Protein AF-C7DFT9-F1 (afdb_monomer_lite)

Radius of gyration: 14.97 Å; chains: 1; bounding box: 34×42×49 Å

Structure (mmCIF, N/CA/C/O backbone):
data_AF-C7DFT9-F1
#
_entry.id   AF-C7DFT9-F1
#
loop_
_atom_site.group_PDB
_atom_site.id
_atom_site.type_symbol
_atom_site.label_atom_id
_atom_site.label_alt_id
_atom_site.label_comp_id
_atom_site.label_asym_id
_atom_site.label_entity_id
_atom_site.label_seq_id
_atom_site.pdbx_PDB_ins_code
_atom_site.Cartn_x
_atom_site.Cartn_y
_atom_site.Cartn_z
_atom_site.occupancy
_atom_site.B_iso_or_equiv
_atom_site.auth_seq_id
_atom_site.auth_comp_id
_atom_site.auth_asym_id
_atom_site.auth_atom_id
_atom_site.pdbx_PDB_model_num
ATOM 1 N N . MET A 1 1 ? -1.129 -32.245 6.578 1.00 36.28 1 MET A N 1
ATOM 2 C CA . MET A 1 1 ? -0.974 -31.017 7.387 1.00 36.28 1 MET A CA 1
ATOM 3 C C . MET A 1 1 ? -1.824 -29.948 6.737 1.00 36.28 1 MET A C 1
ATOM 5 O O . MET A 1 1 ? -1.706 -29.752 5.540 1.00 36.28 1 MET A O 1
ATOM 9 N N . SER A 1 2 ? -2.771 -29.425 7.505 1.00 39.78 2 SER A N 1
ATOM 10 C CA . SER A 1 2 ? -3.946 -28.658 7.090 1.00 39.78 2 SER A CA 1
ATOM 11 C C . SER A 1 2 ? -3.629 -27.419 6.252 1.00 39.78 2 SER A C 1
ATOM 13 O O . SER A 1 2 ? -2.919 -26.523 6.709 1.00 39.78 2 SER A O 1
ATOM 15 N N . ASP A 1 3 ? -4.240 -27.376 5.071 1.00 40.53 3 ASP A N 1
ATOM 16 C CA . ASP A 1 3 ? -4.411 -26.211 4.210 1.00 40.53 3 ASP A CA 1
ATOM 17 C C . ASP A 1 3 ? -5.391 -25.237 4.886 1.00 40.53 3 ASP A C 1
ATOM 19 O O . ASP A 1 3 ? -6.599 -25.238 4.654 1.00 40.53 3 ASP A O 1
ATOM 23 N N . ALA A 1 4 ? -4.883 -24.473 5.854 1.00 43.66 4 ALA A N 1
ATOM 24 C CA . ALA A 1 4 ? -5.592 -23.322 6.386 1.00 43.66 4 ALA A CA 1
ATOM 25 C C . ALA A 1 4 ? -5.472 -22.219 5.335 1.00 43.66 4 ALA A C 1
ATOM 27 O O . ALA A 1 4 ? -4.472 -21.503 5.323 1.00 43.66 4 ALA A O 1
ATOM 28 N N . GLY A 1 5 ? -6.475 -22.156 4.449 1.00 40.53 5 GLY A N 1
ATOM 29 C CA . GLY A 1 5 ? -6.584 -21.258 3.300 1.00 40.53 5 GLY A CA 1
ATOM 30 C C . GLY A 1 5 ? -5.764 -19.987 3.465 1.00 40.53 5 GLY A C 1
ATOM 31 O O . GLY A 1 5 ? -6.136 -19.056 4.201 1.00 40.53 5 GLY A O 1
ATOM 32 N N . THR A 1 6 ? -4.607 -19.983 2.799 1.00 51.25 6 THR A N 1
ATOM 33 C CA . THR A 1 6 ? -3.818 -18.769 2.654 1.00 51.25 6 THR A CA 1
ATOM 34 C C . THR A 1 6 ? -4.755 -17.797 1.951 1.00 51.25 6 THR A C 1
ATOM 36 O O . THR A 1 6 ? -5.216 -18.110 0.860 1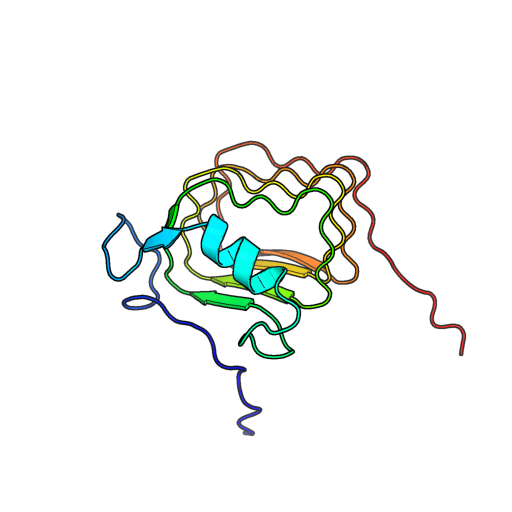.00 51.25 6 THR A O 1
ATOM 39 N N . PRO A 1 7 ? -5.132 -16.683 2.586 1.00 55.22 7 PRO A N 1
ATOM 40 C CA . PRO A 1 7 ? -6.059 -15.753 1.961 1.00 55.22 7 PRO A CA 1
ATOM 41 C C . PRO A 1 7 ? -5.492 -15.301 0.629 1.00 55.22 7 PRO A C 1
ATOM 43 O O . PRO A 1 7 ? -4.282 -15.050 0.557 1.00 55.22 7 PRO A O 1
ATOM 46 N N . ASP A 1 8 ? -6.363 -15.209 -0.372 1.00 72.69 8 ASP A N 1
ATOM 47 C CA . ASP A 1 8 ? -5.975 -14.936 -1.749 1.00 72.69 8 ASP A CA 1
ATOM 48 C C . ASP A 1 8 ? -4.999 -13.760 -1.798 1.00 72.69 8 ASP A C 1
ATOM 50 O O . ASP A 1 8 ? -5.289 -12.630 -1.396 1.00 72.69 8 ASP A O 1
ATOM 54 N N . ARG A 1 9 ? -3.766 -14.071 -2.199 1.00 82.62 9 ARG A N 1
ATOM 55 C CA . ARG A 1 9 ? -2.693 -13.097 -2.350 1.00 82.62 9 ARG A CA 1
ATOM 56 C C . ARG A 1 9 ? -2.710 -12.629 -3.790 1.00 82.62 9 ARG A C 1
ATOM 58 O O . ARG A 1 9 ? -2.404 -13.414 -4.688 1.00 82.62 9 ARG A O 1
ATOM 65 N N . ILE A 1 10 ? -2.978 -11.343 -3.987 1.00 87.44 10 ILE A N 1
ATOM 66 C CA . ILE A 1 10 ? -2.889 -10.712 -5.298 1.00 87.44 10 ILE A CA 1
ATOM 67 C C . ILE A 1 10 ? -1.417 -10.735 -5.701 1.00 87.44 10 ILE A C 1
ATOM 69 O O . ILE A 1 10 ? -0.578 -10.070 -5.090 1.00 87.44 10 ILE A O 1
ATOM 73 N N . THR A 1 11 ? -1.096 -11.568 -6.683 1.00 88.50 11 THR A N 1
ATOM 74 C CA . THR A 1 11 ? 0.256 -11.697 -7.225 1.00 88.50 11 THR A CA 1
ATOM 75 C C . THR A 1 11 ? 0.268 -11.067 -8.600 1.00 88.50 11 THR A C 1
ATOM 77 O O . THR A 1 11 ? -0.585 -11.367 -9.430 1.00 88.50 11 THR A O 1
ATOM 80 N N . VAL A 1 12 ? 1.213 -10.162 -8.795 1.00 86.00 12 VAL A N 1
ATOM 81 C CA . VAL A 1 12 ? 1.348 -9.351 -9.993 1.00 86.00 12 VAL A CA 1
ATOM 82 C C . VAL A 1 12 ? 2.588 -9.824 -10.751 1.00 86.00 12 VAL A C 1
ATOM 84 O O . VAL A 1 12 ? 3.620 -10.087 -10.128 1.00 86.00 12 VAL A O 1
ATOM 87 N N . GLY A 1 13 ? 2.479 -9.982 -12.073 1.00 84.06 13 GLY A N 1
ATOM 88 C CA . GLY A 1 13 ? 3.521 -10.614 -12.884 1.00 84.06 13 GLY A CA 1
ATOM 89 C C . GLY A 1 13 ? 3.889 -12.014 -12.373 1.00 84.06 13 GLY A C 1
ATOM 90 O O . GLY A 1 13 ? 3.023 -12.837 -12.079 1.00 84.06 13 GLY A O 1
ATOM 91 N N . ASP A 1 14 ? 5.186 -12.274 -12.233 1.00 82.25 14 ASP A N 1
ATOM 92 C CA . ASP A 1 14 ? 5.755 -13.510 -11.673 1.00 82.25 14 ASP A CA 1
ATOM 93 C C . ASP A 1 14 ? 5.871 -13.490 -10.132 1.00 82.25 14 ASP A C 1
ATOM 95 O O . ASP A 1 14 ? 6.289 -14.467 -9.501 1.00 82.25 14 ASP A O 1
ATOM 99 N N . GLY A 1 15 ? 5.499 -12.377 -9.494 1.00 81.62 15 GLY A N 1
ATOM 100 C CA . GLY A 1 15 ? 5.591 -12.204 -8.054 1.00 81.62 15 GLY A CA 1
ATOM 101 C C . GLY A 1 15 ? 7.016 -12.044 -7.511 1.00 81.62 15 GLY A C 1
ATOM 102 O O . GLY A 1 15 ? 7.192 -12.181 -6.292 1.00 81.62 15 GLY A O 1
ATOM 103 N N . VAL A 1 16 ? 8.031 -11.808 -8.348 1.00 86.31 16 VAL A N 1
ATOM 104 C CA . VAL A 1 16 ? 9.391 -11.453 -7.895 1.00 86.31 16 VAL A CA 1
ATOM 105 C C . VAL A 1 16 ? 9.499 -9.948 -7.650 1.00 86.31 16 VAL A C 1
ATOM 107 O O . VAL A 1 16 ? 8.570 -9.205 -7.945 1.00 86.31 16 VAL A O 1
ATOM 110 N N . VAL A 1 17 ? 10.599 -9.484 -7.042 1.00 84.94 17 VAL A N 1
ATOM 111 C CA . VAL A 1 17 ? 10.811 -8.032 -6.896 1.00 84.94 17 VAL A CA 1
ATOM 112 C C . VAL A 1 17 ? 11.040 -7.459 -8.293 1.00 84.94 17 VAL A C 1
ATOM 114 O O . VAL A 1 17 ? 12.019 -7.856 -8.923 1.00 84.94 17 VAL A O 1
ATOM 117 N N . PRO A 1 18 ? 10.192 -6.547 -8.788 1.00 84.44 18 PRO A N 1
ATOM 118 C CA . PRO A 1 18 ? 10.367 -6.025 -10.133 1.00 84.44 18 PRO A CA 1
ATOM 119 C C . PRO A 1 18 ? 11.581 -5.081 -10.186 1.00 84.44 18 PRO A C 1
ATOM 121 O O . PRO A 1 18 ? 11.749 -4.222 -9.314 1.00 84.44 18 PRO A O 1
ATOM 124 N N . GLU A 1 19 ? 12.432 -5.242 -11.204 1.00 84.56 19 GLU A N 1
ATOM 125 C CA . GLU A 1 19 ? 13.616 -4.394 -11.449 1.00 84.56 19 GLU A CA 1
ATOM 126 C C . GLU A 1 19 ? 13.280 -3.106 -12.214 1.00 84.56 19 GLU A C 1
ATOM 128 O O . GLU A 1 19 ? 13.892 -2.062 -11.975 1.00 84.56 19 GLU A O 1
ATOM 133 N N . ALA A 1 20 ? 12.247 -3.162 -13.059 1.00 85.38 20 ALA A N 1
ATOM 134 C CA . ALA A 1 20 ? 11.651 -2.032 -13.764 1.00 85.38 20 ALA A CA 1
ATOM 135 C C . ALA A 1 20 ? 10.120 -2.178 -13.820 1.00 85.38 20 ALA A C 1
ATOM 137 O O . ALA A 1 20 ? 9.593 -3.286 -13.697 1.00 85.38 20 ALA A O 1
ATOM 138 N N . ALA A 1 21 ? 9.414 -1.063 -14.022 1.00 86.44 21 ALA A N 1
ATOM 139 C CA . ALA A 1 21 ? 7.975 -1.079 -14.261 1.00 86.44 21 ALA A CA 1
ATOM 140 C C . ALA A 1 21 ? 7.664 -1.703 -15.629 1.00 86.44 21 ALA A C 1
ATOM 142 O O . ALA A 1 21 ? 8.254 -1.328 -16.645 1.00 86.44 21 ALA A O 1
ATOM 143 N N . THR A 1 22 ? 6.708 -2.625 -15.652 1.00 87.75 22 THR A N 1
ATOM 144 C CA . THR A 1 22 ? 6.054 -3.122 -16.864 1.00 87.75 22 THR A CA 1
ATOM 145 C C . THR A 1 22 ? 4.543 -2.957 -16.699 1.00 87.75 22 THR A C 1
ATOM 147 O O . THR A 1 22 ? 4.065 -2.908 -15.563 1.00 87.75 22 THR A O 1
ATOM 150 N N . PRO A 1 23 ? 3.758 -2.913 -17.789 1.00 85.88 23 PRO A N 1
ATOM 151 C CA . PRO A 1 23 ? 2.299 -2.837 -17.687 1.00 85.88 23 PRO A CA 1
ATOM 152 C C . PRO A 1 23 ? 1.683 -3.955 -16.833 1.00 85.88 23 PRO A C 1
ATOM 154 O O . PRO A 1 23 ? 0.664 -3.741 -16.186 1.00 85.88 23 PRO A O 1
ATOM 157 N N . ASP A 1 24 ? 2.329 -5.122 -16.798 1.00 86.19 24 ASP A N 1
ATOM 158 C CA . ASP A 1 24 ? 1.854 -6.289 -16.058 1.00 86.19 24 ASP A CA 1
ATOM 159 C C . ASP A 1 24 ? 2.192 -6.240 -14.568 1.00 86.19 24 ASP A C 1
ATOM 161 O O . ASP A 1 24 ? 1.589 -6.994 -13.810 1.00 86.19 24 ASP A O 1
ATOM 165 N N . CYS A 1 25 ? 3.153 -5.401 -14.149 1.00 90.31 25 CYS A N 1
ATOM 166 C CA . CYS A 1 25 ? 3.575 -5.264 -12.754 1.00 90.31 25 CYS A CA 1
ATOM 167 C C . CYS A 1 25 ? 3.281 -3.902 -12.120 1.00 90.31 25 CYS A C 1
ATOM 169 O O . CYS A 1 25 ? 3.363 -3.775 -10.896 1.00 90.31 25 CYS A O 1
ATOM 171 N N . GLU A 1 26 ? 2.905 -2.898 -12.913 1.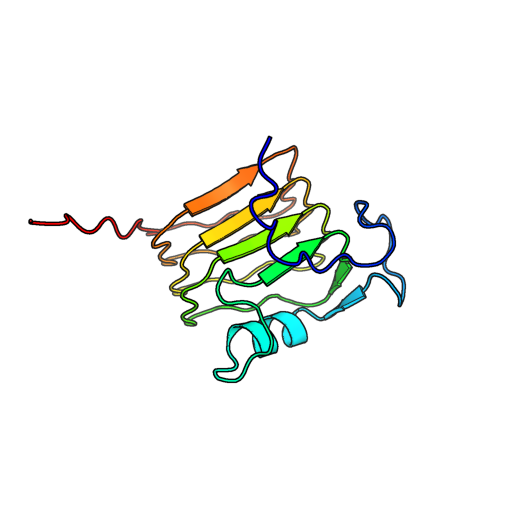00 95.25 26 GLU A N 1
ATOM 172 C CA . GLU A 1 26 ? 2.665 -1.543 -12.431 1.00 95.25 26 GLU A CA 1
ATOM 173 C C . GLU A 1 26 ? 1.276 -1.366 -11.800 1.00 95.25 26 GLU A C 1
ATOM 175 O O . GLU A 1 26 ? 0.242 -1.656 -12.401 1.00 95.25 26 GLU A O 1
ATOM 180 N N . ILE A 1 27 ? 1.242 -0.819 -10.582 1.00 96.44 27 ILE A N 1
ATOM 181 C CA . ILE A 1 27 ? 0.010 -0.451 -9.882 1.00 96.44 27 ILE A CA 1
ATOM 182 C C . ILE A 1 27 ? 0.127 0.977 -9.359 1.00 96.44 27 ILE A C 1
ATOM 184 O O . ILE A 1 27 ? 1.007 1.306 -8.569 1.00 96.44 27 ILE A O 1
ATOM 188 N N . ARG A 1 28 ? -0.833 1.828 -9.722 1.00 97.12 28 ARG A N 1
ATOM 189 C CA . ARG A 1 28 ? -0.903 3.193 -9.191 1.00 97.12 28 ARG A CA 1
ATOM 190 C C . ARG A 1 28 ? -1.251 3.174 -7.705 1.00 97.12 28 ARG A C 1
ATOM 192 O O . ARG A 1 28 ? -2.245 2.573 -7.296 1.00 97.12 28 ARG A O 1
ATOM 199 N N . ALA A 1 29 ? -0.510 3.922 -6.902 1.00 98.12 29 ALA A N 1
ATOM 200 C CA . ALA A 1 29 ? -0.754 4.070 -5.473 1.00 98.12 29 ALA A CA 1
ATOM 201 C C . ALA A 1 29 ? -2.146 4.651 -5.160 1.00 98.12 29 ALA A C 1
ATOM 203 O O . ALA A 1 29 ? -2.766 4.286 -4.162 1.00 98.12 29 ALA A O 1
ATOM 204 N N . SER A 1 30 ? -2.683 5.495 -6.046 1.00 97.88 30 SER A N 1
ATOM 205 C CA . SER A 1 30 ? -4.045 6.025 -5.926 1.00 97.88 30 SER A CA 1
ATOM 206 C C . SER A 1 30 ? -5.126 4.948 -6.052 1.00 97.88 30 SER A C 1
ATOM 208 O O . SER A 1 30 ? -6.145 5.046 -5.374 1.00 97.88 30 SER A O 1
ATOM 210 N N . LEU A 1 31 ? -4.896 3.899 -6.853 1.00 97.75 31 LEU A N 1
ATOM 211 C CA . LEU A 1 31 ? -5.797 2.746 -6.927 1.00 97.75 31 LEU A CA 1
ATOM 212 C C . LEU A 1 31 ? -5.764 1.952 -5.619 1.00 97.75 31 LEU A C 1
ATOM 214 O O . LEU A 1 31 ? -6.815 1.591 -5.102 1.00 97.75 31 LEU A O 1
ATOM 218 N N . ILE A 1 32 ? -4.572 1.733 -5.055 1.00 98.12 32 ILE A N 1
ATOM 219 C CA . ILE A 1 32 ? -4.424 1.074 -3.750 1.00 98.12 32 ILE A CA 1
ATOM 220 C C . ILE A 1 32 ? -5.188 1.855 -2.678 1.00 98.12 32 ILE A C 1
ATOM 222 O O . ILE A 1 32 ? -5.991 1.266 -1.963 1.00 98.12 32 ILE A O 1
ATOM 226 N N . ARG A 1 33 ? -4.998 3.180 -2.594 1.00 98.00 33 ARG A N 1
ATOM 227 C CA . ARG A 1 33 ? -5.749 4.026 -1.653 1.00 98.00 33 ARG A CA 1
ATOM 228 C C . ARG A 1 33 ? -7.257 3.890 -1.856 1.00 98.00 33 ARG A C 1
ATOM 230 O O . ARG A 1 33 ? -7.969 3.718 -0.875 1.00 98.00 33 ARG A O 1
ATOM 237 N N . ALA A 1 34 ? -7.734 3.977 -3.099 1.00 97.88 34 ALA A N 1
ATOM 238 C CA . ALA A 1 34 ? -9.158 3.862 -3.398 1.00 97.88 34 ALA A CA 1
ATOM 239 C C . ALA A 1 34 ? -9.723 2.526 -2.895 1.00 97.88 34 ALA A C 1
ATOM 241 O O . ALA A 1 34 ? -10.705 2.534 -2.170 1.00 97.88 34 ALA A O 1
ATOM 242 N N . LEU A 1 35 ? -9.045 1.407 -3.173 1.00 97.06 35 LEU A N 1
ATOM 243 C CA . LEU A 1 35 ? -9.466 0.081 -2.711 1.00 97.06 35 LEU A CA 1
ATOM 244 C C . LEU A 1 35 ? -9.441 -0.067 -1.187 1.00 97.06 35 LEU A C 1
ATOM 246 O O . LEU A 1 35 ? -10.281 -0.763 -0.634 1.00 97.06 35 LEU A O 1
ATOM 250 N N . LEU A 1 36 ? -8.474 0.538 -0.498 1.00 97.12 36 LEU A N 1
ATOM 251 C CA . LEU A 1 36 ? -8.392 0.453 0.962 1.00 97.12 36 LEU A CA 1
ATOM 252 C C . LEU A 1 36 ? -9.498 1.259 1.653 1.00 97.12 36 LEU A C 1
ATOM 254 O O . LEU A 1 36 ? -9.927 0.889 2.738 1.00 97.12 36 LEU A O 1
ATOM 258 N N . LEU A 1 37 ? -9.925 2.375 1.060 1.00 95.75 37 LEU A N 1
ATOM 259 C CA . LEU A 1 37 ? -10.865 3.310 1.688 1.00 95.75 37 LEU A CA 1
ATOM 260 C C . LEU A 1 37 ? -12.299 3.190 1.162 1.00 95.75 37 LEU A C 1
ATOM 262 O O . LEU A 1 37 ? -13.170 3.920 1.630 1.00 95.75 37 LEU A O 1
ATOM 266 N N . ASP A 1 38 ? -12.536 2.302 0.200 1.00 96.06 38 ASP A N 1
ATOM 267 C CA . ASP A 1 38 ? -13.864 1.986 -0.313 1.00 96.06 38 ASP A CA 1
ATOM 268 C C . ASP A 1 38 ? -14.598 1.044 0.664 1.00 96.06 38 ASP A C 1
ATOM 270 O O . ASP A 1 38 ? -14.118 -0.065 0.913 1.00 96.06 38 ASP A O 1
ATOM 274 N N . PRO A 1 39 ? -15.747 1.447 1.238 1.00 91.00 39 PRO A N 1
ATOM 275 C CA . PRO A 1 39 ? -16.551 0.571 2.089 1.00 91.00 39 PRO A CA 1
ATOM 276 C C . PRO A 1 39 ? -17.056 -0.685 1.369 1.00 91.00 39 PRO A C 1
ATOM 278 O O . PRO A 1 39 ? -17.240 -1.712 2.018 1.00 91.00 39 PRO A O 1
ATOM 281 N N . ASP A 1 40 ? -17.242 -0.607 0.048 1.00 94.62 40 ASP A N 1
ATOM 282 C CA . ASP A 1 40 ? -17.708 -1.704 -0.807 1.00 94.62 40 ASP A CA 1
ATOM 283 C C . ASP A 1 40 ? -16.540 -2.387 -1.542 1.00 94.62 40 ASP A C 1
ATOM 285 O O . ASP A 1 40 ? -16.718 -3.059 -2.564 1.00 94.62 40 ASP A O 1
ATOM 289 N N . SER A 1 41 ? -15.320 -2.209 -1.026 1.00 92.56 41 SER A N 1
ATOM 290 C CA . SER A 1 41 ? -14.105 -2.747 -1.623 1.00 92.56 41 SER A CA 1
ATOM 291 C C . SER A 1 41 ? -14.196 -4.259 -1.849 1.00 92.56 41 SER A C 1
ATOM 293 O O . SER A 1 41 ? -14.578 -5.002 -0.942 1.00 92.56 41 SER A O 1
ATOM 295 N N . PRO A 1 42 ? -13.742 -4.765 -3.011 1.00 90.75 42 PRO A N 1
ATOM 296 C CA . PRO A 1 42 ? -13.684 -6.201 -3.274 1.00 90.75 42 PRO A CA 1
ATOM 297 C C . PRO A 1 42 ? -12.542 -6.902 -2.514 1.00 90.75 42 PRO A C 1
ATOM 299 O O . PRO A 1 42 ? -12.275 -8.081 -2.751 1.00 90.75 42 PRO A O 1
ATOM 302 N N . LEU A 1 43 ? -11.801 -6.188 -1.659 1.00 92.12 43 LEU A N 1
ATOM 303 C CA . LEU A 1 43 ? -10.727 -6.774 -0.867 1.00 92.12 43 LEU A CA 1
ATOM 304 C C . LEU A 1 43 ? -11.285 -7.761 0.164 1.00 92.12 43 LEU A C 1
ATOM 306 O O . LEU A 1 43 ? -12.270 -7.505 0.845 1.00 92.12 43 LEU A O 1
ATOM 310 N N . HIS A 1 44 ? -10.590 -8.883 0.329 1.00 91.69 44 HIS A N 1
ATOM 311 C CA . HIS A 1 44 ? -10.899 -9.855 1.372 1.00 91.69 44 HIS A CA 1
ATOM 312 C C . HIS A 1 44 ? -10.800 -9.207 2.767 1.00 91.69 44 HIS A C 1
ATOM 314 O O . HIS A 1 44 ? -9.865 -8.458 3.033 1.00 91.69 44 HIS A O 1
ATOM 320 N N . ASP A 1 45 ? -11.642 -9.627 3.718 1.00 88.88 45 ASP A N 1
ATOM 321 C CA . ASP A 1 45 ? -11.643 -9.234 5.145 1.00 88.88 45 ASP A CA 1
ATOM 322 C C . ASP A 1 45 ? -10.286 -9.258 5.869 1.00 88.88 45 ASP A C 1
ATOM 324 O O . ASP A 1 45 ? -10.104 -8.638 6.915 1.00 88.88 45 ASP A O 1
ATOM 328 N N . LYS A 1 46 ? -9.302 -10.000 5.349 1.00 88.06 46 LYS A N 1
ATOM 329 C CA . LYS A 1 46 ? -7.949 -10.018 5.910 1.00 88.06 46 LYS A CA 1
ATOM 330 C C . LYS A 1 46 ? -7.066 -8.885 5.362 1.00 88.06 46 LYS A C 1
ATOM 332 O O . LYS A 1 46 ? -5.874 -8.871 5.671 1.00 88.06 46 LYS A O 1
ATOM 337 N N . GLY A 1 47 ? -7.636 -7.987 4.566 1.00 93.81 47 GLY A N 1
ATOM 338 C CA . GLY A 1 47 ? -7.036 -6.800 3.979 1.00 93.81 47 GLY A CA 1
ATOM 339 C C . GLY A 1 47 ? -6.262 -7.035 2.683 1.00 93.81 47 GLY A C 1
ATOM 340 O O . GLY A 1 47 ? -6.333 -8.099 2.063 1.00 93.81 47 GLY A O 1
ATOM 341 N N . LEU A 1 48 ? -5.491 -6.023 2.277 1.00 96.75 48 LEU A N 1
ATOM 342 C CA . LEU A 1 48 ? -4.718 -6.047 1.041 1.00 96.75 48 LEU A CA 1
ATOM 343 C C . LEU A 1 48 ? -3.482 -6.931 1.209 1.00 96.75 48 LEU A C 1
ATOM 345 O O . LEU A 1 48 ? -2.633 -6.678 2.064 1.00 96.75 48 LEU A O 1
ATOM 349 N N . ARG A 1 49 ? -3.339 -7.931 0.338 1.00 95.94 49 ARG A N 1
ATOM 350 C CA . ARG A 1 49 ? -2.115 -8.725 0.198 1.00 95.94 49 ARG A CA 1
ATOM 351 C C . ARG A 1 49 ? -1.619 -8.657 -1.230 1.00 95.94 49 ARG A C 1
ATOM 353 O O . ARG A 1 49 ? -2.154 -9.345 -2.092 1.00 95.94 49 ARG A O 1
ATOM 360 N N . LEU A 1 50 ? -0.586 -7.857 -1.452 1.00 95.88 50 LEU A N 1
ATOM 361 C CA . LEU A 1 50 ? -0.025 -7.617 -2.773 1.00 95.88 50 LEU A CA 1
ATOM 362 C C . LEU A 1 50 ? 1.399 -8.162 -2.867 1.00 95.88 50 LEU A C 1
ATOM 364 O O . LEU A 1 50 ? 2.210 -7.969 -1.954 1.00 95.88 50 LEU A O 1
ATOM 368 N N . ARG A 1 51 ? 1.706 -8.835 -3.977 1.00 96.19 51 ARG A N 1
ATOM 369 C CA . ARG A 1 51 ? 3.035 -9.367 -4.264 1.00 96.19 51 ARG A CA 1
ATOM 370 C C . ARG A 1 51 ? 3.521 -9.014 -5.662 1.00 96.19 51 ARG A C 1
ATOM 372 O O . ARG A 1 51 ? 2.761 -9.166 -6.607 1.00 96.19 51 ARG A O 1
ATOM 379 N N . GLY A 1 52 ? 4.797 -8.645 -5.782 1.00 95.69 52 GLY A N 1
ATOM 380 C CA . GLY A 1 52 ? 5.458 -8.447 -7.080 1.00 95.69 52 GLY A CA 1
ATOM 381 C C . GLY A 1 52 ? 5.091 -7.151 -7.794 1.00 95.69 52 GLY A C 1
ATOM 382 O O . GLY A 1 52 ? 5.321 -7.016 -8.989 1.00 95.69 52 GLY A O 1
ATOM 383 N N . ALA A 1 53 ? 4.483 -6.201 -7.083 1.00 96.94 53 ALA A N 1
ATOM 384 C CA . ALA A 1 53 ? 4.005 -4.968 -7.691 1.00 96.94 53 ALA A CA 1
ATOM 385 C C . ALA A 1 53 ? 5.091 -3.888 -7.737 1.00 96.94 53 ALA A C 1
ATOM 387 O O . ALA A 1 53 ? 5.832 -3.679 -6.769 1.00 96.94 53 ALA A O 1
ATOM 388 N N . TRP A 1 54 ? 5.110 -3.146 -8.837 1.00 96.56 54 TRP A N 1
ATOM 389 C CA . TRP A 1 54 ? 5.771 -1.860 -8.973 1.00 96.56 54 TRP A CA 1
ATOM 390 C C . TRP A 1 54 ? 4.749 -0.752 -8.710 1.00 96.56 54 TRP A C 1
ATOM 392 O O . TRP A 1 54 ? 3.881 -0.470 -9.531 1.00 96.56 54 TRP A O 1
ATOM 402 N N . ILE A 1 55 ? 4.816 -0.144 -7.532 1.00 97.31 55 ILE A N 1
ATOM 403 C CA . ILE A 1 55 ? 3.847 0.849 -7.077 1.00 97.31 55 ILE A CA 1
ATOM 404 C C . ILE A 1 55 ? 4.338 2.247 -7.453 1.00 97.31 55 ILE A C 1
ATOM 406 O O . ILE A 1 55 ? 5.385 2.678 -6.958 1.00 97.31 55 ILE A O 1
ATOM 410 N N . THR A 1 56 ? 3.573 2.932 -8.309 1.00 96.62 56 THR A N 1
ATOM 411 C CA . THR A 1 56 ? 3.864 4.290 -8.800 1.00 96.62 56 THR A CA 1
ATOM 412 C C . THR A 1 56 ? 2.952 5.344 -8.184 1.00 96.62 56 THR A C 1
ATOM 414 O O . THR A 1 56 ? 1.755 5.132 -7.971 1.00 96.62 56 THR A O 1
ATOM 417 N N . GLY A 1 57 ? 3.517 6.518 -7.929 1.00 97.12 57 GLY A N 1
ATOM 418 C CA . GLY A 1 57 ? 2.865 7.616 -7.233 1.00 97.12 57 GLY A CA 1
ATOM 419 C C . GLY A 1 57 ? 2.903 7.469 -5.710 1.00 97.12 57 GLY A C 1
ATOM 420 O O . GLY A 1 57 ? 3.215 6.423 -5.144 1.00 97.12 57 GLY A O 1
ATOM 421 N N . ILE A 1 58 ? 2.552 8.557 -5.026 1.00 97.62 58 ILE A N 1
ATOM 422 C CA . ILE A 1 58 ? 2.547 8.621 -3.562 1.00 97.62 58 ILE A CA 1
ATOM 423 C C . ILE A 1 58 ? 1.406 7.755 -3.013 1.00 97.62 58 ILE A C 1
ATOM 425 O O . ILE A 1 58 ? 0.232 8.013 -3.292 1.00 97.62 58 ILE A O 1
ATOM 429 N N . LEU A 1 59 ? 1.740 6.760 -2.183 1.00 98.00 59 LEU A N 1
ATOM 430 C CA . LEU A 1 59 ? 0.747 6.042 -1.382 1.00 98.00 59 LEU A CA 1
ATOM 431 C C . LEU A 1 59 ? 0.374 6.899 -0.177 1.00 98.00 59 LEU A C 1
ATOM 433 O O . LEU A 1 59 ? 0.967 6.794 0.897 1.00 98.00 59 LEU A O 1
ATOM 437 N N . ASP A 1 60 ? -0.594 7.781 -0.398 1.00 97.69 60 ASP A N 1
ATOM 438 C CA . ASP A 1 60 ? -1.147 8.648 0.630 1.00 97.69 60 ASP A CA 1
ATOM 439 C C . ASP A 1 60 ? -2.250 7.913 1.400 1.00 97.69 60 ASP A C 1
ATOM 441 O O . ASP A 1 60 ? -3.253 7.496 0.825 1.00 97.69 60 ASP A O 1
ATOM 445 N N . LEU A 1 61 ? -2.072 7.766 2.706 1.00 98.06 61 LEU A N 1
ATOM 446 C CA . LEU A 1 61 ? -3.015 7.247 3.698 1.00 98.06 61 LEU A CA 1
ATOM 447 C C . LEU A 1 61 ? -3.166 8.231 4.871 1.00 98.06 61 LEU A C 1
ATOM 449 O O . LEU A 1 61 ? -3.666 7.860 5.933 1.00 98.06 61 LEU A O 1
ATOM 453 N N . GLN A 1 62 ? -2.745 9.486 4.708 1.00 97.44 62 GLN A N 1
ATOM 454 C CA . GLN A 1 62 ? -2.804 10.487 5.767 1.00 97.44 62 GLN A CA 1
ATOM 455 C C . GLN A 1 62 ? -4.238 10.687 6.266 1.00 97.44 62 GLN A C 1
ATOM 457 O O . GLN A 1 62 ? -5.181 10.748 5.472 1.00 97.44 62 GLN A O 1
ATOM 462 N N . GLY A 1 63 ? -4.396 10.753 7.591 1.00 97.06 63 GLY A N 1
ATOM 463 C CA . GLY A 1 63 ? -5.684 10.934 8.273 1.00 97.06 63 GLY A CA 1
ATOM 464 C C . GLY A 1 63 ? -6.719 9.830 8.028 1.00 97.06 63 GLY A C 1
ATOM 465 O O . GLY A 1 63 ? -7.872 9.988 8.422 1.00 97.06 63 GLY A O 1
ATOM 466 N N . SER A 1 64 ? -6.344 8.739 7.357 1.00 97.56 64 SER A N 1
ATOM 467 C CA . SER A 1 64 ? -7.264 7.651 7.031 1.00 97.56 64 SER A CA 1
ATOM 468 C C . SER A 1 64 ? -7.380 6.639 8.168 1.00 97.56 64 SER A C 1
ATOM 470 O O . SER A 1 64 ? -6.486 6.529 9.012 1.00 97.56 64 SER A O 1
ATOM 472 N N . GLN A 1 65 ? -8.476 5.880 8.165 1.00 96.56 65 GLN A N 1
ATOM 473 C CA . GLN A 1 65 ? -8.642 4.705 9.007 1.00 96.56 65 GLN A CA 1
ATOM 474 C C . GLN A 1 65 ? -8.798 3.461 8.132 1.00 96.56 65 GLN A C 1
ATOM 476 O O . GLN A 1 65 ? -9.591 3.466 7.195 1.00 96.56 65 GLN A O 1
ATOM 481 N N . TYR A 1 66 ? -8.047 2.407 8.452 1.00 96.50 66 TYR A N 1
ATOM 482 C CA . TYR A 1 66 ? -8.160 1.106 7.800 1.00 96.50 66 TYR A CA 1
ATOM 483 C C . TYR A 1 66 ? -7.959 -0.014 8.820 1.00 96.50 66 TYR A C 1
ATOM 485 O O . TYR A 1 66 ? -6.904 -0.120 9.453 1.00 96.50 66 TYR A O 1
ATOM 493 N N . ASP A 1 67 ? -8.977 -0.852 8.989 1.00 95.12 67 ASP A N 1
ATOM 494 C CA . ASP A 1 67 ? -9.072 -1.781 10.117 1.00 95.12 67 ASP A CA 1
ATOM 495 C C . ASP A 1 67 ? -8.554 -3.195 9.787 1.00 95.12 67 ASP A C 1
ATOM 497 O O . ASP A 1 67 ? -8.584 -4.087 10.635 1.00 95.12 67 ASP A O 1
ATOM 501 N N . GLN A 1 68 ? -8.013 -3.408 8.584 1.00 95.62 68 GLN A N 1
ATOM 502 C CA . GLN A 1 68 ? -7.419 -4.667 8.125 1.00 95.62 68 GLN A CA 1
ATOM 503 C C . GLN A 1 68 ? -5.905 -4.517 7.870 1.00 95.62 68 GLN A C 1
ATOM 505 O O . GLN A 1 68 ? -5.345 -3.423 7.934 1.00 95.62 68 GLN A O 1
ATOM 510 N N . ASP A 1 69 ? -5.200 -5.628 7.625 1.00 95.81 69 ASP A N 1
ATOM 511 C CA . ASP A 1 69 ? -3.753 -5.562 7.365 1.00 95.81 69 ASP A CA 1
ATOM 512 C C . ASP A 1 69 ? -3.472 -5.098 5.929 1.00 95.81 69 ASP A C 1
ATOM 514 O O . ASP A 1 69 ? -4.158 -5.489 4.982 1.00 95.81 69 ASP A O 1
ATOM 518 N N . ILE A 1 70 ? -2.404 -4.321 5.759 1.00 97.50 70 ILE A N 1
ATOM 519 C CA . ILE A 1 70 ? -1.785 -4.034 4.465 1.00 97.50 70 ILE A CA 1
ATOM 520 C C . ILE A 1 70 ? -0.480 -4.826 4.406 1.00 97.50 70 ILE A C 1
ATOM 522 O O . ILE A 1 70 ? 0.468 -4.542 5.136 1.00 97.50 70 ILE A O 1
ATOM 526 N N . THR A 1 71 ? -0.420 -5.840 3.547 1.00 97.19 71 THR A N 1
ATOM 527 C CA . THR A 1 71 ? 0.770 -6.674 3.346 1.00 97.19 71 THR A CA 1
ATOM 528 C C . THR A 1 71 ? 1.307 -6.489 1.936 1.00 97.19 71 THR A C 1
ATOM 530 O O . THR A 1 71 ? 0.658 -6.886 0.968 1.00 97.19 71 THR A O 1
ATOM 533 N N . LEU A 1 72 ? 2.522 -5.957 1.823 1.00 97.50 72 LEU A N 1
ATOM 534 C CA . LEU A 1 72 ? 3.265 -5.887 0.568 1.00 97.50 72 LEU A CA 1
ATOM 535 C C . LEU A 1 72 ? 4.459 -6.842 0.648 1.00 97.50 72 LEU A C 1
ATOM 537 O O . LEU A 1 72 ? 5.192 -6.874 1.640 1.00 97.50 72 LEU A O 1
ATOM 541 N N . SER A 1 73 ? 4.637 -7.672 -0.375 1.00 96.44 73 SER A N 1
ATOM 542 C CA . SER A 1 73 ? 5.739 -8.634 -0.449 1.00 96.44 73 SER A CA 1
ATOM 543 C C . SER A 1 73 ? 6.409 -8.576 -1.807 1.00 96.44 73 SER A C 1
ATOM 545 O O . SER A 1 73 ? 5.732 -8.651 -2.819 1.00 96.44 73 SER A O 1
ATOM 547 N N . ASN A 1 74 ? 7.733 -8.501 -1.859 1.00 96.25 74 ASN A N 1
ATOM 548 C CA . ASN A 1 74 ? 8.447 -8.408 -3.132 1.00 96.25 74 ASN A CA 1
ATOM 549 C C . ASN A 1 74 ? 7.971 -7.218 -3.997 1.00 96.25 74 ASN A C 1
ATOM 551 O O . ASN A 1 74 ? 7.886 -7.330 -5.212 1.00 96.25 74 ASN A O 1
ATOM 555 N N . CYS A 1 75 ? 7.599 -6.097 -3.375 1.00 97.06 75 CYS A N 1
ATOM 556 C CA . CYS A 1 75 ? 7.116 -4.912 -4.091 1.00 97.06 75 CYS A CA 1
ATOM 557 C C . CYS A 1 75 ? 8.175 -3.808 -4.123 1.00 97.06 75 CYS A C 1
ATOM 559 O O . CYS A 1 75 ? 8.950 -3.651 -3.174 1.00 97.06 75 CYS A O 1
ATOM 561 N N . ARG A 1 76 ? 8.140 -2.982 -5.166 1.00 96.69 76 ARG A N 1
ATOM 562 C CA . ARG A 1 76 ? 8.921 -1.747 -5.264 1.00 96.69 76 ARG A CA 1
ATOM 563 C C . ARG A 1 76 ? 7.978 -0.556 -5.166 1.00 96.69 76 ARG A C 1
ATOM 565 O O . ARG A 1 76 ? 7.021 -0.484 -5.919 1.00 96.69 76 ARG A O 1
ATOM 572 N N . ILE A 1 77 ? 8.222 0.341 -4.219 1.00 96.69 77 ILE A N 1
ATOM 573 C CA . ILE A 1 77 ? 7.430 1.547 -3.980 1.00 96.69 77 ILE A CA 1
ATOM 574 C C . ILE A 1 77 ? 8.301 2.736 -4.362 1.00 96.69 77 ILE A C 1
ATOM 576 O O . ILE A 1 77 ? 9.306 3.019 -3.699 1.00 96.69 77 ILE A O 1
ATOM 580 N N . PHE A 1 78 ? 7.959 3.368 -5.483 1.00 93.94 78 PHE A N 1
ATOM 581 C CA . PHE A 1 78 ? 8.834 4.334 -6.140 1.00 93.94 78 PHE A CA 1
ATOM 582 C C . PHE A 1 78 ? 8.761 5.740 -5.533 1.00 93.94 78 PHE A C 1
ATOM 584 O O . PHE A 1 78 ? 9.696 6.520 -5.681 1.00 93.94 78 PHE A O 1
ATOM 591 N N . GLU A 1 79 ? 7.726 6.032 -4.754 1.00 95.44 79 GLU A N 1
ATOM 592 C CA . GLU A 1 79 ? 7.558 7.280 -4.018 1.00 95.44 79 GLU A CA 1
ATOM 593 C C . GLU A 1 79 ? 7.344 7.009 -2.519 1.00 95.44 79 GLU A C 1
ATOM 595 O O . GLU A 1 79 ? 7.065 5.875 -2.117 1.00 95.44 79 GLU A O 1
ATOM 600 N N . PRO A 1 80 ? 7.503 8.016 -1.642 1.00 94.75 80 PRO A N 1
ATOM 601 C CA . PRO A 1 80 ? 7.266 7.830 -0.217 1.00 94.75 80 PRO A CA 1
ATOM 602 C C . PRO A 1 80 ? 5.829 7.400 0.097 1.00 94.75 80 PRO A C 1
ATOM 604 O O . PRO A 1 80 ? 4.864 7.875 -0.503 1.00 94.75 80 PRO A O 1
ATOM 607 N N . MET A 1 81 ? 5.689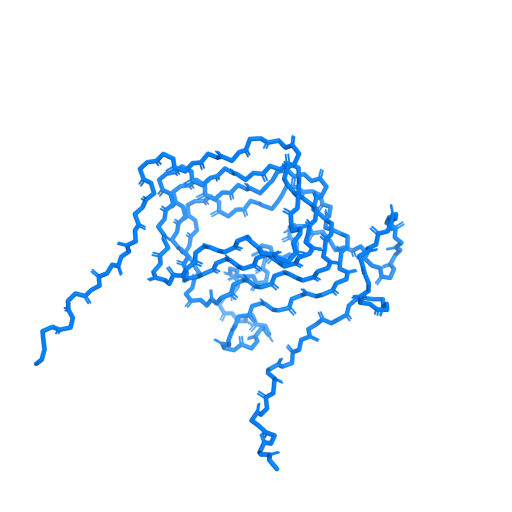 6.543 1.104 1.00 97.75 81 MET A N 1
ATOM 608 C CA . MET A 1 81 ? 4.402 6.220 1.713 1.00 97.75 81 MET A CA 1
ATOM 609 C C . MET A 1 81 ? 4.087 7.238 2.810 1.00 97.75 81 MET A C 1
ATOM 611 O O . MET A 1 81 ? 4.900 7.437 3.718 1.00 97.75 81 MET A O 1
ATOM 615 N N . LEU A 1 82 ? 2.907 7.855 2.763 1.00 97.56 82 LEU A N 1
ATOM 616 C CA . LEU A 1 82 ? 2.479 8.866 3.731 1.00 97.56 82 LEU A CA 1
ATOM 617 C C . LEU A 1 82 ? 1.336 8.321 4.586 1.00 97.56 82 LEU A C 1
ATOM 619 O O . LEU A 1 82 ? 0.279 7.980 4.082 1.00 97.56 82 LEU A O 1
ATOM 623 N N . MET A 1 83 ? 1.535 8.254 5.895 1.00 97.12 83 MET A N 1
ATOM 624 C CA . MET A 1 83 ? 0.587 7.726 6.885 1.00 97.12 83 MET A CA 1
ATOM 625 C C . MET A 1 83 ? 0.445 8.677 8.080 1.00 97.12 83 MET A C 1
ATOM 627 O O . MET A 1 83 ? 0.106 8.260 9.184 1.00 97.12 83 MET A O 1
ATOM 631 N N . ILE A 1 84 ? 0.738 9.964 7.889 1.00 95.81 84 ILE A N 1
ATOM 632 C CA . ILE A 1 84 ? 0.654 10.968 8.953 1.00 95.81 84 ILE A CA 1
ATOM 633 C C . ILE A 1 84 ? -0.779 11.016 9.499 1.00 95.81 84 ILE A C 1
ATOM 635 O O . ILE A 1 84 ? -1.733 11.122 8.728 1.00 95.81 84 ILE A O 1
ATOM 639 N N . ASN A 1 85 ? -0.937 10.933 10.822 1.00 96.00 85 ASN A N 1
ATOM 640 C CA . ASN A 1 85 ? -2.238 10.870 11.509 1.00 96.00 85 ASN A CA 1
ATOM 641 C C . ASN A 1 85 ? -3.145 9.689 11.092 1.00 96.00 85 ASN A C 1
ATOM 643 O O . ASN A 1 85 ? -4.347 9.730 11.350 1.00 96.00 85 ASN A O 1
ATOM 647 N N . ALA A 1 86 ? -2.619 8.661 10.418 1.00 96.94 86 ALA A N 1
ATOM 648 C CA . ALA A 1 86 ? -3.412 7.504 10.008 1.00 96.94 86 ALA A CA 1
ATOM 649 C C . ALA A 1 86 ? -3.661 6.548 11.183 1.00 96.94 86 ALA A C 1
ATOM 651 O O . ALA A 1 86 ? -2.802 6.388 12.050 1.00 96.94 86 ALA A O 1
ATOM 652 N N . ARG A 1 87 ? -4.796 5.846 11.180 1.00 96.19 87 ARG A N 1
ATOM 653 C CA . ARG A 1 87 ? -5.083 4.738 12.098 1.00 96.19 87 ARG A CA 1
ATOM 654 C C . ARG A 1 87 ? -5.216 3.442 11.311 1.00 96.19 87 ARG A C 1
ATOM 656 O O . ARG A 1 87 ? -6.209 3.224 10.627 1.00 96.19 87 ARG A O 1
ATOM 663 N N . LEU A 1 88 ? -4.220 2.576 11.420 1.00 96.25 88 LEU A N 1
ATOM 664 C CA . LEU A 1 88 ? -4.130 1.348 10.637 1.00 96.25 88 LEU A CA 1
ATOM 665 C C . LEU A 1 88 ? -4.141 0.129 11.562 1.00 96.25 88 LEU A C 1
ATOM 667 O O . LEU A 1 88 ? -3.578 0.169 12.659 1.00 96.25 88 LEU A O 1
ATOM 671 N N . ARG A 1 89 ? -4.731 -0.992 11.134 1.00 94.81 89 ARG A N 1
ATOM 672 C CA . ARG A 1 89 ? -4.539 -2.254 11.862 1.00 94.81 89 ARG A CA 1
ATOM 673 C C . ARG A 1 89 ? -3.098 -2.732 11.742 1.00 94.81 89 ARG A C 1
ATOM 675 O O . ARG A 1 89 ? -2.472 -2.970 12.767 1.00 94.81 89 ARG A O 1
ATOM 682 N N . GLY A 1 90 ? -2.545 -2.835 10.541 1.00 94.31 90 GLY A N 1
ATOM 683 C CA . GLY A 1 90 ? -1.163 -3.277 10.380 1.00 94.31 90 GLY A CA 1
ATOM 684 C C . GLY A 1 90 ? -0.583 -2.957 9.013 1.00 94.31 90 GLY A C 1
ATOM 685 O O . GLY A 1 90 ? -1.302 -2.937 8.016 1.00 94.31 90 GLY A O 1
ATOM 686 N N . LEU A 1 91 ? 0.731 -2.730 8.973 1.00 96.19 91 LEU A N 1
ATOM 687 C CA . LEU A 1 91 ? 1.501 -2.567 7.741 1.00 96.19 91 LEU A CA 1
ATOM 688 C C . LEU A 1 91 ? 2.704 -3.508 7.762 1.00 96.19 91 LEU A C 1
ATOM 690 O O . LEU A 1 91 ? 3.614 -3.349 8.578 1.00 96.19 91 LEU A O 1
ATOM 694 N N . HIS A 1 92 ? 2.727 -4.479 6.851 1.00 96.12 92 HIS A N 1
ATOM 695 C CA . HIS A 1 92 ? 3.781 -5.489 6.758 1.00 96.12 92 HIS A CA 1
ATOM 696 C C . HIS A 1 92 ? 4.475 -5.413 5.398 1.00 96.12 92 HIS A C 1
ATOM 698 O O . HIS A 1 92 ? 3.872 -5.696 4.365 1.00 96.12 92 HIS A O 1
ATOM 704 N N . LEU A 1 93 ? 5.766 -5.087 5.406 1.00 97.06 93 LEU A N 1
ATOM 705 C CA . LEU A 1 93 ? 6.618 -4.999 4.222 1.00 97.06 93 LEU A CA 1
ATOM 706 C C . LEU A 1 93 ? 7.693 -6.089 4.273 1.00 97.06 93 LEU A C 1
ATOM 708 O O . LEU A 1 93 ? 8.531 -6.111 5.179 1.00 97.06 93 LEU A O 1
ATOM 712 N N . SER A 1 94 ? 7.677 -7.004 3.302 1.00 96.00 94 SER A N 1
ATOM 713 C CA . SER A 1 94 ? 8.621 -8.132 3.228 1.00 96.00 94 SER A CA 1
ATOM 714 C C . SER A 1 94 ? 9.361 -8.145 1.897 1.00 96.00 94 SER A C 1
ATOM 716 O O . SER A 1 94 ? 8.723 -8.261 0.853 1.00 96.00 94 SER A O 1
ATOM 718 N N . SER A 1 95 ? 10.693 -8.068 1.923 1.00 96.00 95 SER A N 1
ATOM 719 C CA . SER A 1 95 ? 11.510 -8.010 0.697 1.00 96.00 95 SER A CA 1
ATOM 720 C C . SER A 1 95 ? 11.069 -6.880 -0.244 1.00 96.00 95 SER A C 1
ATOM 722 O O . SER A 1 95 ? 10.990 -7.059 -1.456 1.00 96.00 95 SER A O 1
ATOM 724 N N . CYS A 1 96 ? 10.701 -5.731 0.328 1.00 96.56 96 CYS A N 1
ATOM 725 C CA . CYS A 1 96 ? 10.250 -4.558 -0.416 1.00 96.56 96 CYS A CA 1
ATOM 726 C C . CYS A 1 96 ? 11.368 -3.529 -0.580 1.00 96.56 96 CYS A C 1
ATOM 728 O O . CYS A 1 96 ? 12.283 -3.460 0.233 1.00 96.56 96 CYS A O 1
ATOM 730 N N . HIS A 1 97 ? 11.275 -2.692 -1.608 1.00 96.00 97 HIS A N 1
ATOM 731 C CA . HIS A 1 97 ? 12.150 -1.531 -1.769 1.00 96.00 97 HIS A CA 1
ATOM 732 C C . HIS A 1 97 ? 11.282 -0.274 -1.762 1.00 96.00 97 HIS A C 1
ATOM 734 O O . HIS A 1 97 ? 10.493 -0.096 -2.684 1.00 96.00 97 HIS A O 1
ATOM 740 N N . ALA A 1 98 ? 11.406 0.582 -0.750 1.00 94.81 98 ALA A N 1
ATOM 741 C CA . ALA A 1 98 ? 10.608 1.799 -0.607 1.00 94.81 98 ALA A CA 1
ATOM 742 C C . ALA A 1 98 ? 11.484 3.057 -0.608 1.00 94.81 98 ALA A C 1
ATOM 744 O O . ALA A 1 98 ? 12.607 3.046 -0.103 1.00 94.81 98 ALA A O 1
ATOM 745 N N . ARG A 1 99 ? 10.961 4.174 -1.129 1.00 93.81 99 ARG A N 1
ATOM 746 C CA . ARG A 1 99 ? 11.673 5.465 -1.093 1.00 93.81 99 ARG A CA 1
ATOM 747 C C . ARG A 1 99 ? 11.542 6.241 0.207 1.00 93.81 99 ARG A C 1
ATOM 749 O O . ARG A 1 99 ? 12.346 7.131 0.441 1.00 93.81 99 ARG A O 1
ATOM 756 N N . GLY A 1 100 ? 10.580 5.918 1.059 1.00 95.06 100 GLY A N 1
ATOM 757 C CA . GLY A 1 100 ? 10.412 6.579 2.351 1.00 95.06 100 GLY A CA 1
ATOM 758 C C . GLY A 1 100 ? 9.104 6.187 3.016 1.00 95.06 100 GLY A C 1
ATOM 759 O O . GLY A 1 100 ? 8.178 5.721 2.348 1.00 95.06 100 GLY A O 1
ATOM 760 N N . ILE A 1 101 ? 9.039 6.361 4.332 1.00 95.94 101 ILE A N 1
ATOM 761 C CA . ILE A 1 101 ? 7.866 6.048 5.148 1.00 95.94 101 ILE A CA 1
ATOM 762 C C . ILE A 1 101 ? 7.655 7.174 6.166 1.00 95.94 101 ILE A C 1
ATOM 764 O O . ILE A 1 101 ? 8.398 7.298 7.137 1.00 95.94 101 ILE A O 1
ATOM 768 N N . SER A 1 102 ? 6.593 7.957 5.990 1.00 95.38 102 SER A N 1
ATOM 769 C CA . SER A 1 102 ? 6.212 9.028 6.917 1.00 95.38 102 SER A CA 1
ATOM 770 C C . SER A 1 102 ? 4.988 8.617 7.728 1.00 95.38 102 SER A C 1
ATOM 772 O O . SER A 1 102 ? 3.863 8.745 7.261 1.00 95.38 102 SER A O 1
ATOM 774 N N . ALA A 1 103 ? 5.190 8.147 8.954 1.00 93.56 103 ALA A N 1
ATOM 775 C CA . ALA A 1 103 ? 4.162 7.652 9.873 1.00 93.56 103 ALA A CA 1
ATOM 776 C C . ALA A 1 103 ? 4.094 8.479 11.175 1.00 93.56 103 ALA A C 1
ATOM 778 O O . ALA A 1 103 ? 3.846 7.955 12.262 1.00 93.56 103 ALA A O 1
ATOM 779 N N . ASN A 1 104 ? 4.341 9.788 11.082 1.00 92.81 104 ASN A N 1
ATOM 780 C CA . ASN A 1 104 ? 4.247 10.686 12.234 1.00 92.81 104 ASN A CA 1
ATOM 781 C C . ASN A 1 104 ? 2.805 10.751 12.751 1.00 92.81 104 ASN A C 1
ATOM 783 O O . ASN A 1 104 ? 1.872 10.968 11.981 1.00 92.81 104 ASN A O 1
ATOM 787 N N . ASN A 1 105 ? 2.635 10.551 14.058 1.00 91.69 105 ASN A N 1
ATOM 788 C CA . ASN A 1 105 ? 1.345 10.437 14.739 1.00 91.69 105 ASN A CA 1
ATOM 789 C C . ASN A 1 105 ? 0.415 9.359 14.138 1.00 91.69 105 ASN A C 1
ATOM 791 O O . ASN A 1 105 ? -0.800 9.400 14.325 1.00 91.69 105 ASN A O 1
ATOM 795 N N . ALA A 1 106 ? 0.972 8.396 13.397 1.00 94.94 106 ALA A N 1
ATOM 796 C CA . ALA A 1 106 ? 0.229 7.221 12.976 1.00 94.94 106 ALA A CA 1
ATOM 797 C C . ALA A 1 106 ? -0.024 6.308 14.184 1.00 94.94 106 ALA A C 1
ATOM 799 O O . ALA A 1 106 ? 0.802 6.204 15.094 1.00 94.94 106 ALA A O 1
ATOM 800 N N . GLN A 1 107 ? -1.154 5.614 14.177 1.00 93.56 107 GLN A N 1
ATOM 801 C CA . GLN A 1 107 ? -1.516 4.628 15.185 1.00 93.56 107 GLN A CA 1
ATOM 802 C C . GLN A 1 107 ? -1.639 3.268 14.518 1.00 93.56 107 GLN A C 1
ATOM 804 O O . GLN A 1 107 ? -2.412 3.108 13.572 1.00 93.56 107 GLN A O 1
ATOM 809 N N . PHE A 1 108 ? -0.910 2.286 15.042 1.00 92.75 108 PHE A N 1
ATOM 810 C CA . PHE A 1 108 ? -1.044 0.893 14.631 1.00 92.75 108 PHE A CA 1
ATOM 811 C C . PHE A 1 108 ? -1.733 0.115 15.754 1.00 92.75 108 PHE A C 1
ATOM 813 O O . PHE A 1 108 ? -1.277 0.115 16.898 1.00 92.75 108 PHE A O 1
ATOM 820 N N . VAL A 1 109 ? -2.878 -0.500 15.453 1.00 90.75 109 VAL A N 1
ATOM 821 C CA . VAL A 1 109 ? -3.593 -1.347 16.429 1.00 90.75 109 VAL A CA 1
ATOM 822 C C . VAL A 1 109 ? -2.869 -2.682 16.594 1.00 90.75 109 VAL A C 1
ATOM 824 O O . VAL A 1 109 ? -2.633 -3.145 17.705 1.00 90.75 109 VAL A O 1
ATOM 827 N N . GLY A 1 110 ? -2.537 -3.298 15.464 1.00 88.69 110 GLY A N 1
ATOM 828 C CA . GLY A 1 110 ? -1.621 -4.418 15.342 1.00 88.69 110 GLY A CA 1
ATOM 829 C C . GLY A 1 110 ? -0.220 -3.889 15.077 1.00 88.69 110 GLY A C 1
ATOM 830 O O . GLY A 1 110 ? 0.231 -2.987 15.767 1.00 88.69 110 GLY A O 1
ATOM 831 N N . SER A 1 111 ? 0.482 -4.445 14.093 1.00 87.06 111 SER A N 1
ATOM 832 C CA . SER A 1 111 ? 1.923 -4.241 13.937 1.00 87.06 111 SER A CA 1
ATOM 833 C C . SER A 1 111 ? 2.349 -3.455 12.699 1.00 87.06 111 SER A C 1
ATOM 835 O O . SER A 1 111 ? 1.766 -3.563 11.620 1.00 87.06 111 SER A O 1
ATOM 837 N N . LEU A 1 112 ? 3.457 -2.731 12.854 1.00 91.31 112 LEU A N 1
ATOM 838 C CA . LEU A 1 112 ? 4.290 -2.222 11.768 1.00 91.31 112 LEU A CA 1
ATOM 839 C C . LEU A 1 112 ? 5.530 -3.118 11.643 1.00 91.31 112 LEU A C 1
ATOM 841 O O . LEU A 1 112 ? 6.343 -3.177 12.566 1.00 91.31 112 LEU A O 1
ATOM 845 N N . TYR A 1 113 ? 5.682 -3.810 10.511 1.00 91.94 113 TYR A N 1
ATOM 846 C CA . TYR A 1 113 ? 6.804 -4.718 10.263 1.00 91.94 113 TYR A CA 1
ATOM 847 C C . TYR A 1 113 ? 7.527 -4.418 8.953 1.00 91.94 113 TYR A C 1
ATOM 849 O O . TYR A 1 113 ? 6.925 -4.381 7.883 1.00 91.94 113 TYR A O 1
ATOM 857 N N . LEU A 1 114 ? 8.852 -4.314 9.050 1.00 93.44 114 LEU A N 1
ATOM 858 C CA . LEU A 1 114 ? 9.804 -4.285 7.943 1.00 93.44 114 LEU A CA 1
ATOM 859 C C . LEU A 1 114 ? 10.694 -5.525 8.099 1.00 93.44 114 LEU A C 1
ATOM 861 O O . LEU A 1 114 ? 11.415 -5.635 9.088 1.00 93.44 114 LEU A O 1
ATOM 865 N N . ARG A 1 115 ? 10.613 -6.498 7.184 1.00 92.38 115 ARG A N 1
ATOM 866 C CA . ARG A 1 115 ? 11.341 -7.777 7.310 1.00 92.38 115 ARG A CA 1
ATOM 867 C C . ARG A 1 115 ? 11.910 -8.284 5.990 1.00 92.38 115 ARG A C 1
ATOM 869 O O . ARG A 1 115 ? 11.630 -7.742 4.926 1.00 92.38 115 ARG A O 1
ATOM 876 N N . SER A 1 116 ? 12.675 -9.372 6.066 1.00 90.69 116 SER A N 1
ATOM 877 C CA . SER A 1 116 ? 13.142 -10.137 4.898 1.00 90.69 116 SER A CA 1
ATOM 878 C C . SER A 1 116 ? 13.922 -9.289 3.884 1.00 90.69 116 SER A C 1
ATOM 880 O O . SER A 1 116 ? 13.699 -9.399 2.681 1.00 90.69 116 SER A O 1
ATOM 882 N N . GLY A 1 117 ? 14.808 -8.419 4.379 1.00 87.81 117 GLY A N 1
ATOM 883 C CA . GLY A 1 117 ? 15.639 -7.559 3.533 1.00 87.81 117 GLY A CA 1
ATOM 884 C C . GLY A 1 117 ? 14.901 -6.368 2.920 1.00 87.81 117 GLY A C 1
ATOM 885 O O . GLY A 1 117 ? 15.347 -5.856 1.902 1.00 87.81 117 GLY A O 1
ATOM 886 N N . THR A 1 118 ? 13.773 -5.933 3.497 1.00 94.12 118 THR A N 1
ATOM 887 C CA . THR A 1 118 ? 13.125 -4.688 3.066 1.00 94.12 118 THR A CA 1
ATOM 888 C C . THR A 1 118 ? 14.081 -3.503 3.222 1.00 94.12 118 THR A C 1
ATOM 890 O O . THR A 1 118 ? 14.595 -3.262 4.314 1.00 94.12 118 THR A O 1
ATOM 893 N N . MET A 1 119 ? 14.267 -2.754 2.138 1.00 93.06 119 MET A N 1
ATOM 894 C CA . MET A 1 119 ? 15.119 -1.571 2.062 1.00 93.06 119 MET A CA 1
ATOM 895 C C . MET A 1 119 ? 14.256 -0.314 2.003 1.00 93.06 119 MET A C 1
ATOM 897 O O . MET A 1 119 ? 13.320 -0.236 1.204 1.00 93.06 119 MET A O 1
ATOM 901 N N . VAL A 1 120 ? 14.591 0.681 2.821 1.00 93.25 120 VAL A N 1
ATOM 902 C CA . VAL A 1 120 ? 14.004 2.022 2.741 1.00 93.25 120 VAL A CA 1
ATOM 903 C C . VAL A 1 120 ? 15.137 3.004 2.476 1.00 93.25 120 VAL A C 1
ATOM 905 O O . VAL A 1 120 ? 16.031 3.146 3.303 1.00 93.25 120 VAL A O 1
ATOM 908 N N . GLU A 1 121 ? 15.137 3.617 1.294 1.00 86.25 121 GLU A N 1
ATOM 909 C CA . GLU A 1 121 ? 16.244 4.475 0.840 1.00 86.25 121 GLU A CA 1
ATOM 910 C C . GLU A 1 121 ? 16.162 5.906 1.404 1.00 86.25 121 GLU A C 1
ATOM 912 O O . GLU A 1 121 ? 17.175 6.596 1.480 1.00 86.25 121 GLU A O 1
ATOM 917 N N . GLY A 1 122 ? 14.968 6.354 1.802 1.00 75.38 122 GLY A N 1
ATOM 918 C CA . GLY A 1 122 ? 14.731 7.669 2.407 1.00 75.38 122 GLY A CA 1
ATOM 919 C C . GLY A 1 122 ? 14.305 7.597 3.874 1.00 75.38 122 GLY A C 1
ATOM 920 O O . GLY A 1 122 ? 14.492 6.588 4.550 1.00 75.38 122 GLY A O 1
ATOM 921 N N . GLU A 1 123 ? 13.734 8.689 4.382 1.00 82.38 123 GLU A N 1
ATOM 922 C CA . GLU A 1 123 ? 13.391 8.817 5.803 1.00 82.38 123 GLU A CA 1
ATOM 923 C C . GLU A 1 123 ? 12.320 7.802 6.240 1.00 82.38 123 GLU A C 1
ATOM 925 O O . GLU A 1 123 ? 11.325 7.576 5.545 1.00 82.38 123 GLU A O 1
ATOM 930 N N . ILE A 1 124 ? 12.510 7.244 7.440 1.00 85.88 124 ILE A N 1
ATOM 931 C 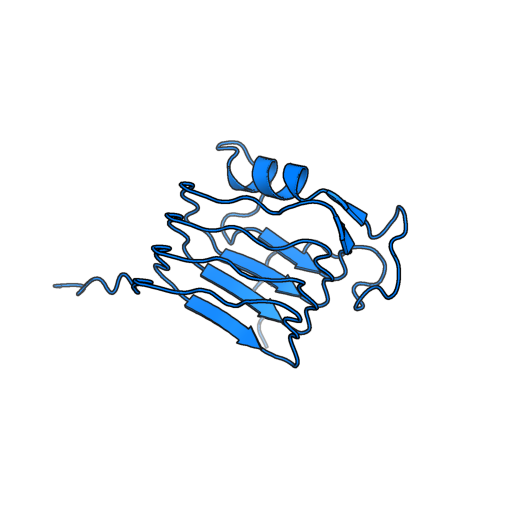CA . ILE A 1 124 ? 11.453 6.612 8.231 1.00 85.88 124 ILE A CA 1
ATOM 932 C C . ILE A 1 124 ? 11.152 7.536 9.414 1.00 85.88 124 ILE A C 1
ATOM 934 O O . ILE A 1 124 ? 11.982 7.695 10.308 1.00 85.88 124 ILE A O 1
ATOM 938 N N . SER A 1 125 ? 9.964 8.137 9.427 1.00 82.69 125 SER A N 1
ATOM 939 C CA . SER A 1 125 ? 9.530 9.073 10.471 1.00 82.69 125 SER A CA 1
ATOM 940 C C . SER A 1 125 ? 8.366 8.465 11.255 1.00 82.69 125 SER A C 1
ATOM 942 O O . SER A 1 125 ? 7.311 8.212 10.682 1.00 82.69 125 SER A O 1
ATOM 944 N N . THR A 1 126 ? 8.540 8.199 12.553 1.00 81.81 126 THR A N 1
ATOM 945 C CA . THR A 1 126 ? 7.512 7.582 13.424 1.00 81.81 126 THR A CA 1
ATOM 946 C C . THR A 1 126 ? 7.305 8.376 14.719 1.00 81.81 126 THR A C 1
ATOM 948 O O . THR A 1 126 ? 7.114 7.805 15.798 1.00 81.81 126 THR A O 1
ATOM 951 N N . ARG A 1 127 ? 7.405 9.710 14.662 1.00 73.75 127 ARG A N 1
ATOM 952 C CA . ARG A 1 127 ? 7.256 10.564 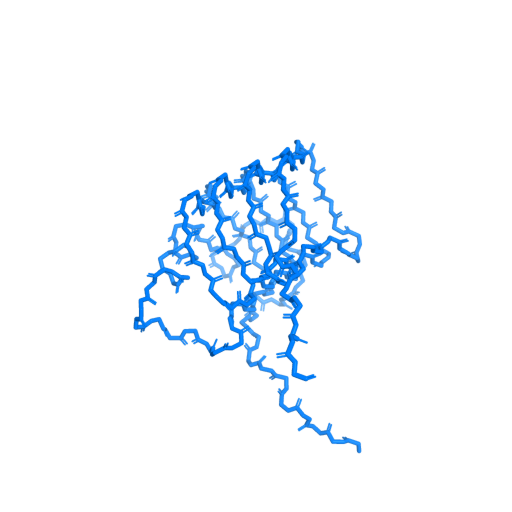15.851 1.00 73.75 127 ARG A CA 1
ATOM 953 C C . ARG A 1 127 ? 5.860 10.409 16.437 1.00 73.75 127 ARG A C 1
ATOM 955 O O . ARG A 1 127 ? 4.886 10.477 15.697 1.00 73.75 127 ARG A O 1
ATOM 962 N N . GLN A 1 128 ? 5.779 10.219 17.756 1.00 70.12 128 GLN A N 1
ATOM 963 C CA . GLN A 1 128 ? 4.512 10.020 18.478 1.00 70.12 128 GLN A CA 1
ATOM 964 C C . GLN A 1 128 ? 3.659 8.865 17.915 1.00 70.12 128 GLN A C 1
ATOM 966 O O . GLN A 1 128 ? 2.444 8.847 18.087 1.00 70.12 128 GLN A O 1
ATOM 971 N N . CYS A 1 129 ? 4.292 7.888 17.260 1.00 65.00 129 CYS A N 1
ATOM 972 C CA . CYS A 1 129 ? 3.623 6.661 16.853 1.00 65.00 129 CYS A CA 1
ATOM 973 C C . CYS A 1 129 ? 3.322 5.825 18.099 1.00 65.00 129 CYS A C 1
ATOM 975 O O . CYS A 1 129 ? 4.225 5.536 18.888 1.00 65.00 129 CYS A O 1
ATOM 977 N N . SER A 1 130 ? 2.065 5.433 18.282 1.00 69.12 130 SER A N 1
ATOM 978 C CA . SER A 1 130 ? 1.641 4.615 19.417 1.00 69.12 130 SER A CA 1
ATOM 979 C C . SER A 1 130 ? 1.051 3.290 18.949 1.00 69.12 130 SER A C 1
ATOM 981 O O . SER A 1 130 ? 0.403 3.197 17.904 1.00 69.12 130 SER A O 1
ATOM 983 N N . TYR A 1 131 ? 1.302 2.251 19.743 1.00 59.81 131 TYR A N 1
ATOM 984 C CA . TYR A 1 131 ? 0.560 1.002 19.662 1.00 59.81 131 TYR A CA 1
ATOM 985 C C . TYR A 1 131 ? -0.677 1.133 20.541 1.00 59.81 131 TYR A C 1
ATOM 987 O O . TYR A 1 131 ? -0.568 1.422 21.737 1.00 59.81 131 TYR A O 1
ATOM 995 N N . LEU A 1 132 ? -1.853 0.901 19.965 1.00 60.97 132 LEU A N 1
ATOM 996 C CA . LEU A 1 132 ? -3.095 0.849 20.731 1.00 60.97 132 LEU A CA 1
ATOM 997 C C . LEU A 1 132 ? -3.224 -0.534 21.377 1.00 60.97 132 LEU A C 1
ATOM 999 O O . LEU A 1 132 ? -3.990 -1.378 20.917 1.00 60.97 132 LEU A O 1
ATOM 1003 N N . TRP A 1 133 ? -2.478 -0.776 22.456 1.00 53.50 133 TRP A N 1
ATOM 1004 C CA . TRP A 1 133 ? -2.762 -1.923 23.311 1.00 53.50 133 TRP A CA 1
ATOM 1005 C C . TRP A 1 133 ? -4.066 -1.622 24.068 1.00 53.50 133 TRP A C 1
ATOM 1007 O O . TRP A 1 133 ? -4.166 -0.646 24.810 1.00 53.50 133 TRP A O 1
ATOM 1017 N N . ARG A 1 134 ? -5.113 -2.419 23.842 1.00 54.19 134 ARG A N 1
ATOM 1018 C CA . ARG A 1 134 ? -6.269 -2.425 24.742 1.00 54.19 134 ARG A CA 1
ATOM 1019 C C . ARG A 1 134 ? -5.993 -3.474 25.806 1.00 54.19 134 ARG A C 1
ATOM 1021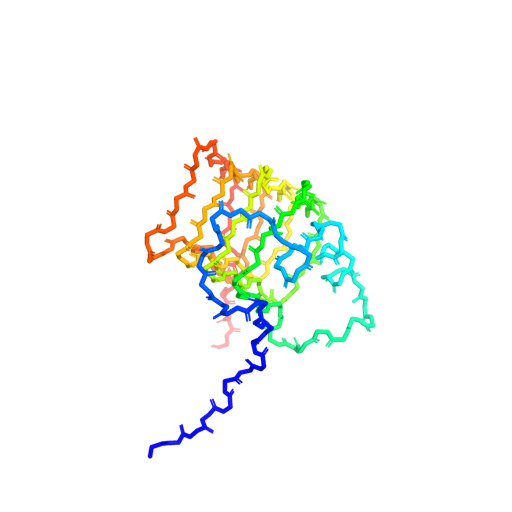 O O . ARG A 1 134 ? -5.841 -4.646 25.471 1.00 54.19 134 ARG A O 1
ATOM 1028 N N . SER A 1 135 ? -5.955 -3.070 27.073 1.00 47.88 135 SER A N 1
ATOM 1029 C CA . SER A 1 135 ? -6.229 -3.979 28.182 1.00 47.88 135 SER A CA 1
ATOM 1030 C C . SER A 1 135 ? -7.600 -4.587 27.922 1.00 47.88 135 SER A C 1
ATOM 1032 O O . SER A 1 135 ? -8.626 -3.920 28.057 1.00 47.88 135 SER A O 1
ATOM 1034 N N . ALA A 1 136 ? -7.628 -5.847 27.500 1.00 45.84 136 ALA A N 1
ATOM 1035 C CA . ALA A 1 136 ? -8.816 -6.656 27.668 1.00 45.84 136 ALA A CA 1
ATOM 1036 C C . ALA A 1 136 ? -8.986 -6.845 29.181 1.00 45.84 136 ALA A C 1
ATOM 1038 O O . ALA A 1 136 ? -8.368 -7.721 29.773 1.00 45.84 136 ALA A O 1
ATOM 1039 N N . ASN A 1 137 ? -9.747 -5.954 29.815 1.00 47.22 137 ASN A N 1
ATOM 1040 C CA . ASN A 1 137 ? -10.343 -6.240 31.111 1.00 47.22 137 ASN A CA 1
ATOM 1041 C C . ASN A 1 137 ? -11.515 -7.189 30.854 1.00 47.22 137 ASN A C 1
ATOM 1043 O O . ASN A 1 137 ? -12.611 -6.732 30.523 1.00 47.22 137 ASN A O 1
ATOM 1047 N N . LEU A 1 138 ? -11.247 -8.487 30.974 1.00 43.91 138 LEU A N 1
ATOM 1048 C CA . LEU A 1 138 ? -12.215 -9.529 31.308 1.00 43.91 138 LEU A CA 1
ATOM 1049 C C . LEU A 1 138 ? -11.565 -10.456 32.334 1.00 43.91 138 LEU A C 1
ATOM 1051 O O . LEU A 1 138 ? -10.408 -10.863 32.086 1.00 43.91 138 LEU A O 1
#

Secondary structure (DSSP, 8-state):
---------EE-TTSSPPSS--TTTEEEHHHHHHHHH-TT--S-TT-EEEES-EEES-EE-TT-EEEEEEEEES-EE-S-EE-TT-EEEEEEEES-EES-EE-TT-EESS-EEEETT-EE-S-EE-TT-EE-------

Foldseek 3Di:
DDCPPPDDAAEFDVQAQDPDDDPRAEDELVVVVCLQQDPPRPADPQGHHYGRHEYDDENEQDLHEGEHEHHYESYEAPAEHAQHNYEYQEYEYANYEAQYYHQDNYEHQHYYYDYNPYHHNDYYHHHNYDHPDDPPPD

Sequence (138 aa):
MSDAGTPDRITVGDGVVPEAATPDCEIRASLIRALLLDPDSPLHDKGLRLRGAWITGILDLQGSQYDQDITLSNCRIFEPMLMINARLRGLHLSSCHARGISANNAQFVGSLYLRSGTMVEGEISTRQCSYLWRSANL

pLDDT: mean 87.39, std 15.29, range [36.28, 98.12]